Protein AF-A0A2E3FFM4-F1 (afdb_monomer_lite)

Foldseek 3Di:
DVVVVVVVVVVVVVVVVVVVVVVVVVVVVVVVVVVVVVVVVVVVVVVVVVVVVVVVVVVVVVVVVVVVVVVVVVVVVVVCCPDPCSPPDPDPVVVVVVVVVPD

Sequence (103 aa):
MIWRWAAIGGAVAAAGLAVALWWVERDRGALKADLATARASLASAQAALSQAEEAARVHRAYLDQAEKERAGFDKLRNELIKMEGADAPLSDYLRDAAGRLWP

pLDDT: mean 88.83, std 8.39, range [60.34, 96.94]

Secondary structure (DSSP, 8-state):
-HHHHHHHHHHHHHHHHHHHHHHHHHHHHHHHHHHHHHHHHHHHHHHHHHHHHHHHHHHHHHHHHHHHHHHHHHHHHHHHHHSTTTTSPPPHHHHHHHHHH--

Structure (mmCIF, N/CA/C/O backbone):
data_AF-A0A2E3FFM4-F1
#
_entry.id   AF-A0A2E3FFM4-F1
#
loop_
_atom_site.group_PDB
_atom_site.id
_atom_site.type_symbol
_atom_site.label_atom_id
_atom_site.label_alt_id
_atom_site.label_comp_id
_atom_site.label_asym_id
_atom_site.label_entity_id
_atom_site.label_seq_id
_atom_site.pdbx_PDB_ins_code
_atom_site.Cartn_x
_atom_site.Cartn_y
_atom_site.Cartn_z
_atom_site.occupancy
_atom_site.B_iso_or_equiv
_atom_site.auth_seq_id
_atom_site.auth_comp_id
_atom_site.auth_asym_id
_atom_site.auth_atom_id
_atom_site.pdbx_PDB_model_num
ATOM 1 N N . MET A 1 1 ? 36.691 -5.563 -61.655 1.00 63.28 1 MET A N 1
ATOM 2 C CA . MET A 1 1 ? 35.625 -4.570 -61.368 1.00 63.28 1 MET A CA 1
ATOM 3 C C . MET A 1 1 ? 34.499 -5.139 -60.491 1.00 63.28 1 MET A C 1
ATOM 5 O O . MET A 1 1 ? 34.113 -4.472 -59.543 1.00 63.28 1 MET A O 1
ATOM 9 N N . ILE A 1 2 ? 34.044 -6.380 -60.717 1.00 76.44 2 ILE A N 1
ATOM 10 C CA . ILE A 1 2 ? 32.968 -7.063 -59.954 1.00 76.44 2 ILE A CA 1
ATOM 11 C C . ILE A 1 2 ? 33.296 -7.256 -58.456 1.00 76.44 2 ILE A C 1
ATOM 13 O O . ILE A 1 2 ? 32.434 -7.094 -57.599 1.00 76.44 2 ILE A O 1
ATOM 17 N N . TRP A 1 3 ? 34.563 -7.520 -58.125 1.00 79.31 3 TRP A N 1
ATOM 18 C CA . TRP A 1 3 ? 35.005 -7.812 -56.752 1.00 79.31 3 TRP A CA 1
ATOM 19 C C . TRP A 1 3 ? 34.799 -6.651 -55.761 1.00 79.31 3 TRP A C 1
ATOM 21 O O . TRP A 1 3 ? 34.494 -6.871 -54.593 1.00 79.31 3 TRP A O 1
ATOM 31 N N . ARG A 1 4 ? 34.877 -5.400 -56.238 1.00 84.06 4 ARG A N 1
ATOM 32 C CA . ARG A 1 4 ? 34.641 -4.205 -55.409 1.00 84.06 4 ARG A CA 1
ATOM 33 C C . ARG A 1 4 ? 33.170 -4.071 -55.011 1.00 84.06 4 ARG A C 1
ATOM 35 O O . ARG A 1 4 ? 32.879 -3.729 -53.874 1.00 84.06 4 ARG A O 1
ATOM 42 N N . TRP A 1 5 ? 32.252 -4.386 -55.922 1.00 86.69 5 TRP A N 1
ATOM 43 C CA . TRP A 1 5 ? 30.812 -4.332 -55.659 1.00 86.69 5 TRP A CA 1
ATOM 44 C C . TRP A 1 5 ? 30.351 -5.455 -54.729 1.00 86.69 5 TRP A C 1
ATOM 46 O O . TRP A 1 5 ? 29.540 -5.209 -53.841 1.00 86.69 5 TRP A O 1
ATOM 56 N N . ALA A 1 6 ? 30.930 -6.651 -54.865 1.00 85.06 6 ALA A N 1
ATOM 57 C CA . ALA A 1 6 ? 30.688 -7.753 -53.935 1.00 85.06 6 ALA A CA 1
ATOM 58 C C . ALA A 1 6 ? 31.153 -7.412 -52.505 1.00 85.06 6 ALA A C 1
ATOM 60 O O . ALA A 1 6 ? 30.421 -7.652 -51.547 1.00 85.06 6 ALA A O 1
ATOM 61 N N . ALA A 1 7 ? 32.328 -6.787 -52.361 1.00 88.31 7 ALA A N 1
ATOM 62 C CA . ALA A 1 7 ? 32.834 -6.345 -51.062 1.00 88.31 7 ALA A CA 1
ATOM 63 C C . ALA A 1 7 ? 31.940 -5.269 -50.416 1.00 88.31 7 ALA A C 1
ATOM 65 O O . ALA A 1 7 ? 31.642 -5.347 -49.226 1.00 88.31 7 ALA A O 1
ATOM 66 N N . ILE A 1 8 ? 31.460 -4.298 -51.203 1.00 90.31 8 ILE A N 1
ATOM 67 C CA . ILE A 1 8 ? 30.539 -3.257 -50.720 1.00 90.31 8 ILE A CA 1
ATOM 68 C C . ILE A 1 8 ? 29.202 -3.873 -50.288 1.00 90.31 8 ILE A C 1
ATOM 70 O O . ILE A 1 8 ? 28.711 -3.560 -49.206 1.00 90.31 8 ILE A O 1
ATOM 74 N N . GLY A 1 9 ? 28.636 -4.784 -51.086 1.00 91.06 9 GLY A N 1
ATOM 75 C CA . GLY A 1 9 ? 27.389 -5.472 -50.741 1.00 91.06 9 GLY A CA 1
ATOM 76 C C . GLY A 1 9 ? 27.497 -6.272 -49.440 1.00 91.06 9 GLY A C 1
ATOM 77 O O . GLY A 1 9 ? 26.622 -6.172 -48.582 1.00 91.06 9 GLY A O 1
ATOM 78 N N . GLY A 1 10 ? 28.605 -6.998 -49.252 1.00 92.81 10 GLY A N 1
ATOM 79 C CA . GLY A 1 10 ? 28.877 -7.724 -48.009 1.00 92.81 10 GLY A CA 1
ATOM 80 C C . GLY A 1 10 ? 28.999 -6.803 -46.793 1.00 92.81 10 GLY A C 1
ATOM 81 O O . GLY A 1 10 ? 28.424 -7.090 -45.744 1.00 92.81 10 GLY A O 1
ATOM 82 N N . ALA A 1 11 ? 29.682 -5.664 -46.941 1.00 92.06 11 ALA A N 1
ATOM 83 C CA . ALA A 1 11 ? 29.825 -4.684 -45.866 1.00 92.06 11 ALA A CA 1
ATOM 84 C C . ALA A 1 11 ? 28.480 -4.057 -45.460 1.00 92.06 11 ALA A C 1
ATOM 86 O O . ALA A 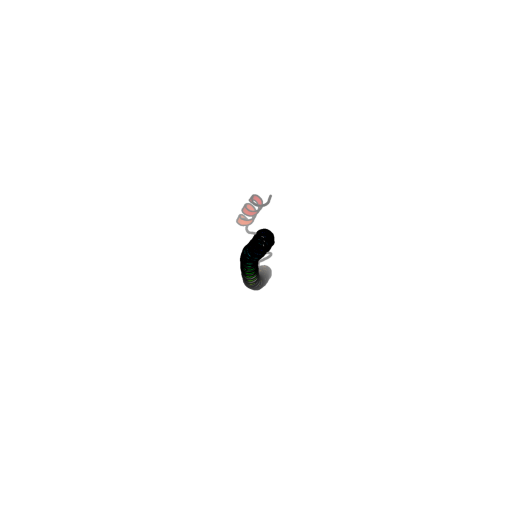1 11 ? 28.199 -3.923 -44.270 1.00 92.06 11 ALA A O 1
ATOM 87 N N . VAL A 1 12 ? 27.621 -3.725 -46.430 1.00 94.62 12 VAL A N 1
ATOM 88 C CA . VAL A 1 12 ? 26.279 -3.177 -46.162 1.00 94.62 12 VAL A CA 1
ATOM 89 C C . VAL A 1 12 ? 25.393 -4.205 -45.457 1.00 94.62 12 VAL A C 1
ATOM 91 O O . VAL A 1 12 ? 24.718 -3.865 -44.486 1.00 94.62 12 VAL A O 1
ATOM 94 N N . ALA A 1 13 ? 25.429 -5.468 -45.888 1.00 93.94 13 ALA A N 1
ATOM 95 C CA . ALA A 1 13 ? 24.673 -6.537 -45.238 1.00 93.94 13 ALA A CA 1
ATOM 96 C C . ALA A 1 13 ? 25.126 -6.761 -43.784 1.00 93.94 13 ALA A C 1
ATOM 98 O O . ALA A 1 13 ? 24.293 -6.873 -42.883 1.00 93.94 13 ALA A O 1
ATOM 99 N N . ALA A 1 14 ? 26.440 -6.762 -43.536 1.00 94.25 14 ALA A N 1
ATOM 100 C CA . ALA A 1 14 ? 26.995 -6.894 -42.191 1.00 94.25 14 ALA A CA 1
ATOM 101 C C . ALA A 1 14 ? 26.617 -5.707 -41.288 1.00 94.25 14 ALA A C 1
ATOM 103 O O . ALA A 1 14 ? 26.234 -5.908 -40.136 1.00 94.25 14 ALA A O 1
ATOM 104 N N . ALA A 1 15 ? 26.659 -4.480 -41.816 1.00 94.81 15 ALA A N 1
ATOM 105 C CA . ALA A 1 15 ? 26.233 -3.290 -41.085 1.00 94.81 15 ALA A CA 1
ATOM 106 C C . ALA A 1 15 ? 24.736 -3.342 -40.734 1.00 94.81 15 ALA A C 1
ATOM 108 O O . ALA A 1 15 ? 24.363 -3.058 -39.596 1.00 94.81 15 ALA A O 1
ATOM 109 N N . GLY A 1 16 ? 23.884 -3.769 -41.673 1.00 95.44 16 GLY A N 1
ATOM 110 C CA . GLY A 1 16 ? 22.453 -3.954 -41.424 1.00 95.44 16 GLY A CA 1
ATOM 111 C C . GLY A 1 16 ? 22.174 -4.978 -40.321 1.00 95.44 16 GLY A C 1
ATOM 112 O O . GLY A 1 16 ? 21.383 -4.712 -39.416 1.00 95.44 16 GLY A O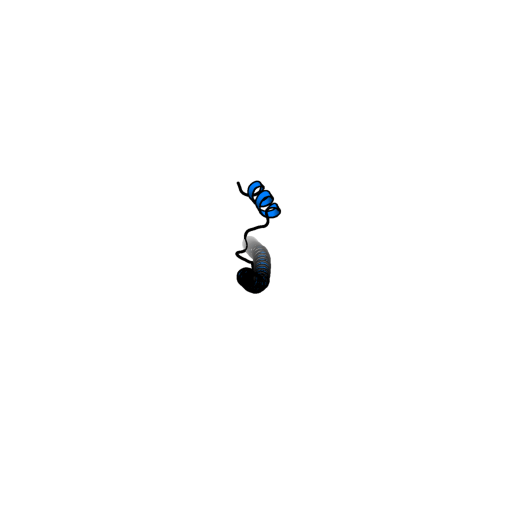 1
ATOM 113 N N . LEU A 1 17 ? 22.877 -6.116 -40.341 1.00 94.81 17 LEU A N 1
ATOM 114 C CA . LEU A 1 17 ? 22.782 -7.133 -39.289 1.00 94.81 17 LEU A CA 1
ATOM 115 C C . LEU A 1 17 ? 23.238 -6.605 -37.925 1.00 94.81 17 LEU A C 1
ATOM 117 O O . LEU A 1 17 ? 22.572 -6.858 -36.924 1.00 94.81 17 LEU A O 1
ATOM 121 N N . ALA A 1 18 ? 24.332 -5.843 -37.874 1.00 93.31 18 ALA A N 1
ATOM 122 C CA . ALA A 1 18 ? 24.821 -5.257 -36.629 1.00 93.31 18 ALA A CA 1
ATOM 123 C C . ALA A 1 18 ? 23.807 -4.276 -36.014 1.00 93.31 18 ALA A C 1
ATOM 125 O O . ALA A 1 18 ? 23.559 -4.325 -34.809 1.00 93.31 18 ALA A O 1
ATOM 126 N N . VAL A 1 19 ? 23.171 -3.432 -36.835 1.00 94.00 19 VAL A N 1
ATOM 127 C CA . VAL A 1 19 ? 22.125 -2.500 -36.380 1.00 94.00 19 VAL A CA 1
ATOM 128 C C . VAL A 1 19 ? 20.891 -3.253 -35.881 1.00 94.00 19 VAL A C 1
ATOM 130 O O . VAL A 1 19 ? 20.365 -2.921 -34.820 1.00 94.00 19 VAL A O 1
ATOM 133 N N . ALA A 1 20 ? 20.453 -4.291 -36.599 1.00 92.12 20 ALA A N 1
ATOM 134 C CA . ALA A 1 20 ? 19.310 -5.104 -36.189 1.00 92.12 20 ALA A CA 1
ATOM 135 C C . ALA A 1 20 ? 19.561 -5.808 -34.844 1.00 92.12 20 ALA A C 1
ATOM 137 O O . ALA A 1 20 ? 18.709 -5.773 -33.957 1.00 92.12 20 ALA A O 1
ATOM 138 N N . LEU A 1 21 ? 20.748 -6.396 -34.662 1.00 92.81 21 LEU A N 1
ATOM 139 C CA . LEU A 1 21 ? 21.135 -7.036 -33.402 1.00 92.81 21 LEU A CA 1
ATOM 140 C C . LEU A 1 21 ? 21.212 -6.031 -32.248 1.00 92.81 21 LEU A C 1
ATOM 142 O O . LEU A 1 21 ? 20.739 -6.322 -31.151 1.00 92.81 21 LEU A O 1
ATOM 146 N N . TRP A 1 22 ? 21.759 -4.840 -32.499 1.00 91.69 22 TRP A N 1
ATOM 147 C CA . TRP A 1 22 ? 21.812 -3.776 -31.499 1.00 91.69 22 TRP A CA 1
ATOM 148 C C . TRP A 1 22 ? 20.414 -3.321 -31.062 1.00 91.69 22 TRP A C 1
ATOM 150 O O . TRP A 1 22 ? 20.172 -3.130 -29.869 1.00 91.69 22 TRP A O 1
ATOM 160 N N . TRP A 1 23 ? 19.480 -3.196 -32.007 1.00 92.06 23 TRP A N 1
ATOM 161 C CA . TRP A 1 23 ? 18.099 -2.815 -31.716 1.00 92.06 23 TRP A CA 1
ATOM 162 C C . TRP A 1 23 ? 17.382 -3.867 -30.855 1.00 92.06 23 TRP A C 1
ATOM 164 O O . TRP A 1 23 ? 16.799 -3.529 -29.828 1.00 92.06 23 TRP A O 1
ATOM 174 N N . VAL A 1 24 ? 17.532 -5.154 -31.190 1.00 90.88 24 VAL A N 1
ATOM 175 C CA . VAL A 1 24 ? 16.962 -6.264 -30.403 1.00 90.88 24 VAL A CA 1
ATOM 176 C C . VAL A 1 24 ? 17.526 -6.309 -28.981 1.00 90.88 24 VAL A C 1
ATOM 178 O O . VAL A 1 24 ? 16.782 -6.546 -28.029 1.00 90.88 24 VAL A O 1
ATOM 181 N N . GLU A 1 25 ? 18.829 -6.088 -28.805 1.00 87.44 25 GLU A N 1
ATOM 182 C CA . GLU A 1 25 ? 19.436 -6.097 -27.470 1.00 87.44 25 GLU A CA 1
ATOM 183 C C . GLU A 1 25 ? 18.966 -4.904 -26.623 1.00 87.44 25 GLU A C 1
ATOM 185 O O . GLU A 1 25 ? 18.696 -5.050 -25.428 1.00 87.44 25 GLU A O 1
ATOM 190 N N . ARG A 1 26 ? 18.781 -3.737 -27.252 1.00 86.69 26 ARG A N 1
ATOM 191 C CA . ARG A 1 26 ? 18.211 -2.554 -26.598 1.00 86.69 26 ARG A CA 1
ATOM 192 C C . ARG A 1 26 ? 16.780 -2.809 -26.118 1.00 86.69 26 ARG A C 1
ATOM 194 O O . ARG A 1 26 ? 16.473 -2.511 -24.963 1.00 86.69 26 ARG A O 1
ATOM 201 N N . ASP A 1 27 ? 15.941 -3.408 -26.958 1.00 88.06 27 ASP A N 1
ATOM 202 C CA . ASP A 1 27 ? 14.554 -3.739 -26.610 1.00 88.06 27 ASP A CA 1
ATOM 203 C C . ASP A 1 27 ? 14.475 -4.778 -25.491 1.00 88.06 27 ASP A C 1
ATOM 205 O O . ASP A 1 27 ? 13.656 -4.663 -24.580 1.00 88.06 27 ASP A O 1
ATOM 209 N N . ARG A 1 28 ? 15.379 -5.763 -25.482 1.00 87.25 28 ARG A N 1
ATOM 210 C CA . ARG A 1 28 ? 15.489 -6.723 -24.374 1.00 87.25 28 ARG A CA 1
ATOM 211 C C . ARG A 1 28 ? 15.837 -6.045 -23.054 1.00 87.25 28 ARG A C 1
ATOM 213 O O . ARG A 1 28 ? 15.330 -6.463 -22.013 1.00 87.25 28 ARG A O 1
ATOM 220 N N . GLY A 1 29 ? 16.693 -5.025 -23.083 1.00 86.00 29 GLY A N 1
ATOM 221 C CA . GLY A 1 29 ? 17.015 -4.214 -21.910 1.00 86.00 29 GLY A CA 1
ATOM 222 C C . GLY A 1 29 ? 15.790 -3.473 -21.376 1.00 86.00 29 GLY A C 1
ATOM 223 O O . GLY A 1 29 ? 15.490 -3.573 -20.186 1.00 86.00 29 GLY A O 1
ATOM 224 N N . ALA A 1 30 ? 15.052 -2.803 -22.265 1.00 85.31 30 ALA A N 1
ATOM 225 C CA . ALA A 1 30 ? 13.824 -2.090 -21.918 1.00 85.31 30 ALA A CA 1
ATOM 226 C C . ALA A 1 30 ? 12.760 -3.037 -21.341 1.00 85.31 30 ALA A C 1
ATOM 228 O O . ALA A 1 30 ? 12.271 -2.813 -20.238 1.00 85.31 30 ALA A O 1
ATOM 229 N N . LEU A 1 31 ? 12.503 -4.169 -22.003 1.00 89.31 31 LEU A N 1
ATOM 230 C CA . LEU A 1 31 ? 11.538 -5.169 -21.538 1.00 89.31 31 LEU A CA 1
ATOM 231 C C . LEU A 1 31 ? 11.907 -5.757 -20.171 1.00 89.31 31 LEU A C 1
ATOM 233 O O . LEU A 1 31 ? 11.029 -5.999 -19.346 1.00 89.31 31 LEU A O 1
ATOM 237 N N . LYS A 1 32 ? 13.198 -5.985 -19.895 1.00 92.38 32 LYS A N 1
ATOM 238 C CA . LYS A 1 32 ? 13.650 -6.444 -18.570 1.00 92.38 32 LYS A CA 1
ATOM 239 C C . LYS A 1 32 ? 13.433 -5.382 -17.495 1.00 92.38 32 LYS A C 1
ATOM 241 O O . LYS A 1 32 ? 13.042 -5.738 -16.384 1.00 92.38 32 LYS A O 1
ATOM 246 N N . ALA A 1 33 ? 13.688 -4.114 -17.814 1.00 92.19 33 ALA A N 1
ATOM 247 C CA . ALA A 1 33 ? 13.456 -3.003 -16.899 1.00 92.19 33 ALA A CA 1
ATOM 248 C C . ALA A 1 33 ? 11.959 -2.837 -16.596 1.00 92.1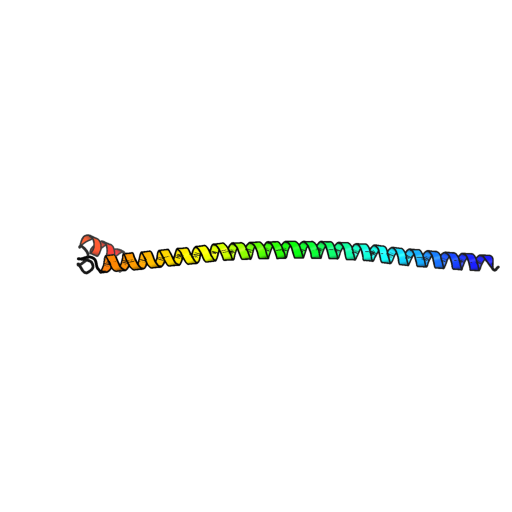9 33 ALA A C 1
ATOM 250 O O . ALA A 1 33 ? 11.580 -2.788 -15.428 1.00 92.19 33 ALA A O 1
ATOM 251 N N . ASP A 1 34 ? 11.106 -2.866 -17.620 1.00 92.75 34 ASP A N 1
ATOM 252 C CA . ASP A 1 34 ? 9.649 -2.788 -17.468 1.00 92.75 34 ASP A CA 1
ATOM 253 C C . ASP A 1 34 ? 9.108 -3.951 -16.638 1.00 92.75 34 ASP A C 1
ATOM 255 O O . ASP A 1 34 ? 8.280 -3.765 -15.747 1.00 92.75 34 ASP A O 1
ATOM 259 N N . LEU A 1 35 ? 9.629 -5.156 -16.869 1.00 94.06 35 LEU A N 1
ATOM 260 C CA . LEU A 1 35 ? 9.255 -6.340 -16.108 1.00 94.06 35 LEU A CA 1
ATOM 261 C C . LEU A 1 35 ? 9.679 -6.223 -14.636 1.00 94.06 35 LEU A C 1
ATOM 263 O O . LEU A 1 35 ? 8.905 -6.581 -13.745 1.00 94.06 35 LEU A O 1
ATOM 267 N N . ALA A 1 36 ? 10.877 -5.704 -14.358 1.00 95.38 36 ALA A N 1
ATOM 268 C CA . ALA A 1 36 ? 11.333 -5.455 -12.992 1.00 95.38 36 ALA A CA 1
ATOM 269 C C . ALA A 1 36 ? 10.445 -4.420 -12.281 1.00 95.38 36 ALA A C 1
ATOM 271 O O . ALA A 1 36 ? 10.007 -4.666 -11.156 1.00 95.38 36 ALA A O 1
ATOM 272 N N . THR A 1 37 ? 10.111 -3.321 -12.960 1.00 95.94 37 THR A N 1
ATOM 273 C CA . THR A 1 37 ? 9.194 -2.291 -12.455 1.00 95.94 37 THR A CA 1
ATOM 274 C C . THR A 1 37 ? 7.808 -2.869 -12.177 1.00 95.94 37 THR A C 1
ATOM 276 O O . THR A 1 37 ? 7.292 -2.714 -11.074 1.00 95.94 37 THR A O 1
ATOM 279 N N . ALA A 1 38 ? 7.228 -3.612 -13.123 1.00 94.38 38 ALA A N 1
ATOM 280 C CA . ALA A 1 38 ? 5.911 -4.224 -12.963 1.00 94.38 38 ALA A CA 1
ATOM 281 C C . ALA A 1 38 ? 5.874 -5.221 -11.794 1.00 94.38 38 ALA A C 1
ATOM 283 O O . ALA A 1 38 ? 4.920 -5.233 -11.017 1.00 94.38 38 ALA A O 1
ATOM 284 N N . ARG A 1 39 ? 6.931 -6.027 -11.618 1.00 96.94 39 ARG A N 1
ATOM 285 C CA . ARG A 1 39 ? 7.062 -6.928 -10.462 1.00 96.94 39 ARG A CA 1
ATOM 286 C C . ARG A 1 39 ? 7.141 -6.165 -9.144 1.00 96.94 39 ARG A C 1
ATOM 288 O O . ARG A 1 39 ? 6.500 -6.577 -8.181 1.00 96.94 39 ARG A O 1
ATOM 295 N N . ALA A 1 40 ? 7.891 -5.066 -9.098 1.00 95.44 40 ALA A N 1
ATOM 296 C CA . ALA A 1 40 ? 7.983 -4.228 -7.907 1.00 95.44 40 ALA A CA 1
ATOM 297 C C . ALA A 1 40 ? 6.627 -3.589 -7.557 1.00 95.44 40 ALA A C 1
ATOM 299 O O . ALA A 1 40 ? 6.216 -3.630 -6.399 1.00 95.44 40 ALA A O 1
ATOM 300 N N . SER A 1 41 ? 5.899 -3.074 -8.553 1.00 94.44 41 SER A N 1
ATOM 301 C CA . SER A 1 41 ? 4.547 -2.529 -8.371 1.00 94.44 41 SER A CA 1
ATOM 302 C C . SER A 1 41 ? 3.541 -3.585 -7.917 1.00 94.44 41 SER A C 1
ATOM 304 O O . SER A 1 41 ? 2.681 -3.309 -7.087 1.00 94.44 41 SER A O 1
ATOM 306 N N . LEU A 1 42 ? 3.647 -4.810 -8.433 1.00 96.00 42 LEU A N 1
ATOM 307 C CA . LEU A 1 42 ? 2.794 -5.912 -8.005 1.00 96.00 42 LEU A CA 1
ATOM 308 C C . LEU A 1 42 ? 3.083 -6.298 -6.550 1.00 96.00 42 LEU A C 1
ATOM 310 O O . LEU A 1 42 ? 2.149 -6.452 -5.766 1.00 96.00 42 LEU A O 1
ATOM 314 N N . ALA A 1 43 ? 4.358 -6.399 -6.169 1.00 96.19 43 ALA A N 1
ATOM 315 C CA . ALA A 1 43 ? 4.751 -6.698 -4.795 1.00 96.19 43 ALA A CA 1
ATOM 316 C C . ALA A 1 43 ? 4.279 -5.612 -3.812 1.00 96.19 43 ALA A C 1
ATOM 318 O O . ALA A 1 43 ? 3.774 -5.935 -2.737 1.00 96.19 43 ALA A O 1
ATOM 319 N N . SER A 1 44 ? 4.384 -4.331 -4.182 1.00 95.56 44 SER A N 1
ATOM 320 C CA . SER A 1 44 ? 3.900 -3.235 -3.335 1.00 95.56 44 SER A CA 1
ATOM 321 C C . SER A 1 44 ? 2.375 -3.229 -3.208 1.00 95.56 44 SER A C 1
ATOM 323 O O . SER A 1 44 ? 1.860 -3.054 -2.104 1.00 95.56 44 SER A O 1
ATOM 325 N N . ALA A 1 45 ? 1.646 -3.489 -4.297 1.00 94.81 45 ALA A N 1
ATOM 326 C CA . ALA A 1 45 ? 0.191 -3.608 -4.267 1.00 94.81 45 ALA A CA 1
ATOM 327 C C . ALA A 1 45 ? -0.270 -4.787 -3.395 1.00 94.81 45 ALA A C 1
ATOM 329 O O . ALA A 1 45 ? -1.200 -4.645 -2.603 1.00 94.81 45 ALA A O 1
ATOM 330 N N . GLN A 1 46 ? 0.408 -5.934 -3.483 1.00 96.62 46 GLN A N 1
ATOM 331 C CA . GLN A 1 46 ? 0.131 -7.091 -2.627 1.00 96.62 46 GLN A CA 1
ATOM 332 C C . GLN A 1 46 ? 0.398 -6.793 -1.149 1.00 96.62 46 GLN A C 1
ATOM 334 O O . GLN A 1 46 ? -0.421 -7.139 -0.299 1.00 96.62 46 GLN A O 1
ATOM 339 N N . ALA A 1 47 ? 1.502 -6.109 -0.837 1.00 95.25 47 ALA A N 1
ATOM 340 C CA . ALA A 1 47 ? 1.790 -5.682 0.528 1.00 95.25 47 ALA A CA 1
ATOM 341 C C . ALA A 1 47 ? 0.690 -4.750 1.066 1.00 95.25 47 ALA A C 1
ATOM 343 O O . ALA A 1 47 ? 0.186 -4.972 2.166 1.00 95.25 47 ALA A O 1
ATOM 344 N N . ALA A 1 48 ? 0.251 -3.770 0.270 1.00 94.44 48 ALA A N 1
ATOM 345 C CA . ALA A 1 48 ? -0.830 -2.862 0.649 1.00 94.44 48 ALA A CA 1
ATOM 346 C C . ALA A 1 48 ? -2.159 -3.597 0.899 1.00 94.44 48 ALA A C 1
ATOM 348 O O . ALA A 1 48 ? -2.842 -3.303 1.879 1.00 94.44 48 ALA A O 1
ATOM 349 N N . LEU A 1 49 ? -2.503 -4.587 0.066 1.00 96.31 49 LEU A N 1
ATOM 350 C CA . LEU A 1 49 ? -3.685 -5.427 0.281 1.00 96.31 49 LEU A CA 1
ATOM 351 C C . LEU A 1 49 ? -3.585 -6.220 1.584 1.00 96.31 49 LEU A C 1
ATOM 353 O O . LEU A 1 49 ? -4.513 -6.177 2.385 1.00 96.31 49 LEU A O 1
ATOM 357 N N . SER A 1 50 ? -2.445 -6.865 1.846 1.00 95.12 50 SER A N 1
ATOM 358 C CA . SER A 1 50 ? -2.249 -7.616 3.094 1.00 95.12 50 SER A CA 1
ATOM 359 C C . SER A 1 50 ? -2.370 -6.724 4.336 1.00 95.12 50 SER A C 1
ATOM 361 O O . SER A 1 50 ? -2.980 -7.109 5.333 1.00 95.12 50 SER A O 1
ATOM 363 N N . GLN A 1 51 ? -1.863 -5.491 4.260 1.00 95.06 51 GLN A N 1
ATOM 364 C CA . GLN A 1 51 ? -1.980 -4.517 5.339 1.00 95.06 51 GLN A CA 1
ATOM 365 C C . GLN A 1 51 ? -3.429 -4.056 5.532 1.00 95.06 51 GLN A C 1
ATOM 367 O O . GLN A 1 51 ? -3.880 -3.916 6.668 1.00 95.06 51 GLN A O 1
ATOM 372 N N . ALA A 1 52 ? -4.166 -3.837 4.442 1.00 95.31 52 ALA A N 1
ATOM 373 C CA . ALA A 1 52 ? -5.575 -3.463 4.490 1.00 95.31 52 ALA A CA 1
ATOM 374 C C . ALA A 1 52 ? -6.449 -4.589 5.066 1.00 95.31 52 ALA A C 1
ATOM 376 O O . ALA A 1 52 ? -7.336 -4.319 5.876 1.00 95.31 52 ALA A O 1
ATOM 377 N N . GLU A 1 53 ? -6.181 -5.845 4.705 1.00 96.56 53 GLU A N 1
ATOM 378 C CA . GLU A 1 53 ? -6.865 -7.016 5.263 1.00 96.56 53 GLU A CA 1
ATOM 379 C C . GLU A 1 53 ? -6.619 -7.154 6.768 1.00 96.56 53 GLU A C 1
ATOM 381 O O . GLU A 1 53 ? -7.564 -7.360 7.537 1.00 96.56 53 GLU A O 1
ATOM 386 N N . GLU A 1 54 ? -5.371 -6.978 7.203 1.00 95.19 54 GLU A N 1
ATOM 387 C CA . GLU A 1 54 ? -5.007 -7.014 8.617 1.00 95.19 54 GLU A CA 1
ATOM 388 C C . GLU A 1 54 ? -5.677 -5.878 9.399 1.00 95.19 54 GLU A C 1
ATOM 390 O O . GLU A 1 54 ? -6.306 -6.111 10.433 1.00 95.19 54 GLU A O 1
ATOM 395 N N . ALA A 1 55 ? -5.626 -4.653 8.868 1.00 95.50 55 ALA A N 1
ATOM 396 C CA . ALA A 1 55 ? -6.293 -3.502 9.462 1.00 95.50 55 ALA A CA 1
ATOM 397 C C . ALA A 1 55 ? -7.809 -3.724 9.565 1.00 95.50 55 ALA A C 1
ATOM 399 O O . ALA A 1 55 ? -8.400 -3.455 10.610 1.00 95.50 55 ALA A O 1
ATOM 400 N N . ALA A 1 56 ? -8.443 -4.281 8.530 1.00 95.38 56 ALA A N 1
ATOM 401 C CA . ALA A 1 56 ? -9.866 -4.611 8.547 1.00 95.38 56 ALA A CA 1
ATOM 402 C C . ALA A 1 56 ? -10.202 -5.723 9.555 1.00 95.38 56 ALA A C 1
ATOM 404 O O . ALA A 1 56 ? -11.282 -5.718 10.151 1.00 95.38 56 ALA A O 1
ATOM 405 N N . ARG A 1 57 ? -9.303 -6.691 9.769 1.00 95.88 57 ARG A N 1
ATOM 406 C CA . ARG A 1 57 ? -9.464 -7.731 10.794 1.00 95.88 57 ARG A CA 1
ATOM 407 C C . ARG A 1 57 ? -9.420 -7.134 12.197 1.00 95.88 57 ARG A C 1
ATOM 409 O O . ARG A 1 57 ? -10.337 -7.373 12.980 1.00 95.88 57 ARG A O 1
ATOM 416 N N . VAL A 1 58 ? -8.396 -6.335 12.491 1.00 96.44 58 VAL A N 1
ATOM 417 C CA . VAL A 1 58 ? -8.245 -5.667 13.792 1.00 96.44 58 VAL A CA 1
ATOM 418 C C . VAL A 1 58 ? -9.397 -4.696 14.039 1.00 96.44 58 VAL A C 1
ATOM 420 O O . VAL A 1 58 ? -9.960 -4.683 15.129 1.00 96.44 58 VAL A O 1
ATOM 423 N N . HIS A 1 59 ? -9.800 -3.929 13.025 1.00 95.12 59 HIS A N 1
ATOM 424 C CA . HIS A 1 59 ? -10.906 -2.985 13.143 1.00 95.12 59 HIS A CA 1
ATOM 425 C C . HIS A 1 59 ? -12.225 -3.685 13.484 1.00 95.12 59 HIS A C 1
ATOM 427 O O . HIS A 1 59 ? -12.918 -3.249 14.395 1.00 95.12 59 HIS A O 1
ATOM 433 N N . ARG A 1 60 ? -12.543 -4.807 12.824 1.00 95.00 60 ARG A N 1
ATOM 434 C CA . ARG A 1 60 ? -13.728 -5.610 13.167 1.00 95.00 60 ARG A CA 1
ATOM 435 C C . ARG A 1 60 ? -13.678 -6.129 14.603 1.00 95.00 60 ARG A C 1
ATOM 437 O O . ARG A 1 60 ? -14.642 -5.955 15.334 1.00 95.00 60 ARG A O 1
ATOM 444 N N . ALA A 1 61 ? -12.539 -6.674 15.032 1.00 96.00 61 ALA A N 1
ATOM 445 C CA . ALA A 1 61 ? -12.375 -7.129 16.413 1.00 96.00 61 ALA A CA 1
ATOM 446 C C . ALA A 1 61 ? -12.553 -5.985 17.431 1.00 96.00 61 ALA A C 1
ATOM 448 O O . ALA A 1 61 ? -13.136 -6.181 18.496 1.00 96.00 61 ALA A O 1
ATOM 449 N N . TYR A 1 62 ? -12.077 -4.783 17.095 1.00 95.19 62 TYR A N 1
ATOM 450 C CA . TYR A 1 62 ? -12.260 -3.600 17.929 1.00 95.19 62 TYR A CA 1
ATOM 451 C C . TYR A 1 62 ? -13.725 -3.155 17.993 1.00 95.19 62 TYR A C 1
ATOM 453 O O . TYR A 1 62 ? -14.205 -2.822 19.073 1.00 95.19 62 TYR A O 1
ATOM 461 N N . LEU A 1 63 ? -14.450 -3.186 16.871 1.00 96.62 63 LEU A N 1
ATOM 462 C CA . LEU A 1 63 ? -15.883 -2.881 16.844 1.00 96.62 63 LEU A CA 1
ATOM 463 C C . LEU A 1 63 ? -16.678 -3.857 17.720 1.00 96.62 63 LEU A C 1
ATOM 465 O O . LEU A 1 63 ? -17.451 -3.409 18.565 1.00 96.62 63 LEU A O 1
ATOM 469 N N . ASP A 1 64 ? -16.417 -5.160 17.603 1.00 95.44 64 ASP A N 1
ATOM 470 C CA . ASP A 1 64 ? -17.075 -6.183 18.425 1.00 95.44 64 ASP A CA 1
ATOM 471 C C . ASP A 1 64 ? -16.822 -5.962 19.926 1.00 95.44 64 ASP A C 1
ATOM 473 O O . ASP A 1 64 ? -17.698 -6.176 20.768 1.00 95.44 64 ASP A O 1
ATOM 477 N N . GLN A 1 65 ? -15.605 -5.544 20.284 1.00 94.12 65 GLN A N 1
ATOM 478 C CA . GLN A 1 65 ? -15.247 -5.237 21.665 1.00 94.12 65 GLN A CA 1
ATOM 479 C C . GLN A 1 65 ? -15.931 -3.953 22.157 1.00 94.12 65 GLN A C 1
ATOM 481 O O . GLN A 1 65 ? -16.499 -3.940 23.250 1.00 94.12 65 GLN A O 1
ATOM 486 N N . ALA A 1 66 ? -15.945 -2.902 21.338 1.00 94.25 66 ALA A N 1
ATOM 487 C CA . ALA A 1 66 ? -16.599 -1.638 21.659 1.00 94.25 66 ALA A CA 1
ATOM 488 C C . ALA A 1 66 ? -18.118 -1.802 21.849 1.00 94.25 66 ALA A C 1
ATOM 490 O O . ALA A 1 66 ? -18.709 -1.160 22.720 1.00 94.25 66 ALA A O 1
ATOM 491 N N . GLU A 1 67 ? -18.764 -2.682 21.080 1.00 94.50 67 GLU A N 1
ATOM 492 C CA . GLU A 1 67 ? -20.180 -3.015 21.267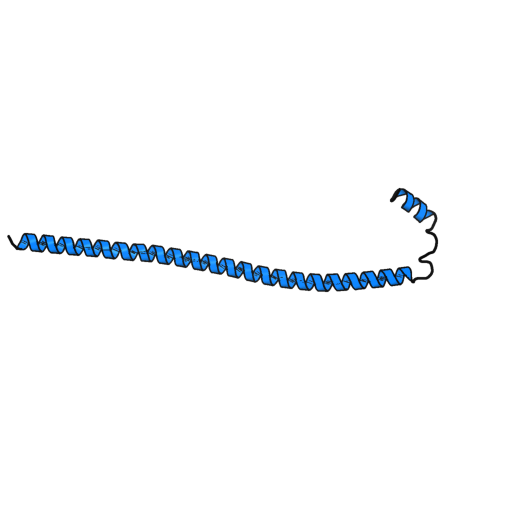 1.00 94.50 67 GLU A CA 1
ATOM 493 C C . GLU A 1 67 ? -20.441 -3.712 22.607 1.00 94.50 67 GLU A C 1
ATOM 495 O O . GLU A 1 67 ? -21.384 -3.352 23.317 1.00 94.50 67 GLU A O 1
ATOM 500 N N . LYS A 1 68 ? -19.581 -4.657 23.007 1.00 94.19 68 LYS A N 1
ATOM 501 C CA . LYS A 1 68 ? -19.682 -5.321 24.318 1.00 94.19 68 LYS A CA 1
ATOM 502 C C . LYS A 1 68 ? -19.503 -4.337 25.469 1.00 94.19 68 LYS A C 1
ATOM 504 O O . LYS A 1 68 ? -20.246 -4.398 26.446 1.00 94.19 68 LYS A O 1
ATOM 509 N N . GLU A 1 69 ? -18.545 -3.424 25.354 1.00 93.50 69 GLU A N 1
ATOM 510 C CA . GLU A 1 69 ? -18.301 -2.389 26.361 1.00 93.50 69 GLU A CA 1
ATOM 511 C C . GLU A 1 69 ? -19.484 -1.428 26.480 1.00 93.50 69 GLU A C 1
ATOM 513 O O . GLU A 1 69 ? -19.919 -1.131 27.594 1.00 93.50 69 GLU A O 1
ATOM 518 N N . ARG A 1 70 ? -20.074 -1.015 25.351 1.00 92.88 70 ARG A N 1
ATOM 519 C CA . ARG A 1 70 ? -21.311 -0.219 25.335 1.00 92.88 70 ARG A CA 1
ATOM 520 C C . ARG A 1 70 ? -22.460 -0.939 26.028 1.00 92.88 70 ARG A C 1
ATOM 522 O O . ARG A 1 70 ? -23.090 -0.352 26.903 1.00 92.88 70 ARG A O 1
ATOM 529 N N . ALA A 1 71 ? -22.688 -2.210 25.703 1.00 92.38 71 ALA A N 1
ATOM 530 C CA . ALA A 1 71 ? -23.727 -3.008 26.349 1.00 92.38 71 ALA A CA 1
ATOM 531 C C . ALA A 1 71 ? -23.486 -3.149 27.865 1.00 92.38 71 ALA A C 1
ATOM 533 O O . ALA A 1 71 ? -24.427 -3.070 28.658 1.00 92.38 71 ALA A O 1
ATOM 534 N N . GLY A 1 72 ? -22.225 -3.314 28.282 1.00 92.62 72 GLY A N 1
ATOM 535 C CA . GLY A 1 72 ? -21.832 -3.340 29.691 1.00 92.62 72 GLY A CA 1
ATOM 536 C C . GLY A 1 72 ? -22.102 -2.014 30.404 1.00 92.62 72 GLY A C 1
ATOM 537 O O . GLY A 1 72 ? -22.677 -2.007 31.492 1.00 92.62 72 GLY A O 1
ATOM 538 N N . PHE A 1 73 ? -21.753 -0.893 29.772 1.00 91.81 73 PHE A N 1
ATOM 539 C CA . PHE A 1 73 ? -22.012 0.440 30.307 1.00 91.81 73 PHE A CA 1
ATOM 540 C C . PHE A 1 73 ? -23.510 0.742 30.406 1.00 91.81 73 PHE A C 1
ATOM 542 O O . PHE A 1 73 ? -23.969 1.232 31.435 1.00 91.81 73 PHE A O 1
ATOM 549 N N . ASP A 1 74 ? -24.294 0.403 29.380 1.00 92.62 74 ASP A N 1
ATOM 550 C CA . ASP A 1 74 ? -25.747 0.576 29.399 1.00 92.62 74 ASP A CA 1
ATOM 551 C C . ASP A 1 74 ? -26.396 -0.244 30.519 1.00 92.62 74 ASP A C 1
ATOM 553 O O . ASP A 1 74 ? -27.293 0.250 31.208 1.00 92.62 74 ASP A O 1
ATOM 557 N N . LYS A 1 75 ? -25.923 -1.477 30.744 1.00 92.81 75 LYS A N 1
ATOM 558 C CA . LYS A 1 75 ? -26.377 -2.309 31.862 1.00 92.81 75 LYS A CA 1
ATOM 559 C C . LYS A 1 75 ? -26.038 -1.666 33.207 1.00 92.81 75 LYS A C 1
ATOM 561 O O . LYS A 1 75 ? -26.940 -1.508 34.025 1.00 92.81 75 LYS A O 1
ATOM 566 N N . LEU A 1 76 ? -24.787 -1.248 33.405 1.00 90.50 76 LEU A N 1
ATOM 567 C CA . LEU A 1 76 ? -24.341 -0.598 34.639 1.00 90.50 76 LEU A CA 1
ATOM 568 C C . LEU A 1 76 ? -25.126 0.691 34.914 1.00 90.50 76 LEU A C 1
ATOM 570 O O . LEU A 1 76 ? -25.601 0.902 36.026 1.00 90.50 76 LEU A O 1
ATOM 574 N N . ARG A 1 77 ? -25.328 1.532 33.893 1.00 88.56 77 ARG A N 1
ATOM 575 C CA . ARG A 1 77 ? -26.154 2.742 33.995 1.00 88.56 77 ARG A CA 1
ATOM 576 C C . ARG A 1 77 ? -27.568 2.400 34.455 1.00 88.56 77 ARG A C 1
ATOM 578 O O . ARG A 1 77 ? -28.097 3.047 35.352 1.00 88.56 77 ARG A O 1
ATOM 585 N N . ASN A 1 78 ? -28.182 1.393 33.840 1.00 86.81 78 ASN A N 1
ATOM 586 C CA . ASN A 1 78 ? -29.536 0.979 34.189 1.00 86.81 78 ASN A CA 1
ATOM 587 C C . ASN A 1 78 ? -29.617 0.404 35.611 1.00 86.81 78 ASN A C 1
ATOM 589 O O . ASN A 1 78 ? -30.623 0.616 36.280 1.00 86.81 78 ASN A O 1
ATOM 593 N N . GLU A 1 79 ? -28.587 -0.308 36.073 1.00 88.19 79 GLU A N 1
ATOM 594 C CA . GLU A 1 79 ? -28.485 -0.775 37.460 1.00 88.19 79 GLU A CA 1
ATOM 595 C C . GLU A 1 79 ? -28.374 0.399 38.436 1.00 88.19 79 GLU A C 1
ATOM 597 O O . GLU A 1 79 ? -29.129 0.430 39.403 1.00 88.19 79 GLU A O 1
ATOM 602 N N . LEU A 1 80 ? -27.529 1.398 38.150 1.00 85.50 80 LEU A N 1
ATOM 603 C CA . LEU A 1 80 ? -27.419 2.605 38.977 1.00 85.50 80 LEU A CA 1
ATOM 604 C C . LEU A 1 80 ? -28.747 3.362 39.071 1.00 85.50 80 LEU A C 1
ATOM 606 O O . LEU A 1 80 ? -29.146 3.728 40.168 1.00 85.50 80 LEU A O 1
ATOM 610 N N . ILE A 1 81 ? -29.440 3.574 37.947 1.00 82.44 81 ILE A N 1
ATOM 611 C CA . ILE A 1 81 ? -30.730 4.288 37.923 1.00 82.44 81 ILE A CA 1
ATOM 612 C C . ILE A 1 81 ? -31.801 3.532 38.719 1.00 82.44 81 ILE A C 1
ATOM 614 O O . ILE A 1 81 ? -32.648 4.144 39.360 1.00 82.44 81 ILE A O 1
ATOM 618 N N . LYS A 1 82 ? -31.788 2.196 38.672 1.00 83.88 82 LYS A N 1
ATOM 619 C CA . LYS A 1 82 ? -32.757 1.359 39.392 1.00 83.88 82 LYS A CA 1
ATOM 620 C C . LYS A 1 82 ? -32.390 1.135 40.860 1.00 83.88 82 LYS A C 1
ATOM 622 O O . LYS A 1 82 ? -33.197 0.556 41.585 1.00 83.88 82 LYS A O 1
ATOM 627 N N . MET A 1 83 ? -31.193 1.532 41.287 1.00 81.94 83 MET A N 1
ATOM 628 C CA . MET A 1 83 ? -30.750 1.371 42.665 1.00 81.94 83 MET A CA 1
ATOM 629 C C . MET A 1 83 ? -31.506 2.346 43.574 1.00 81.94 83 MET A C 1
ATOM 631 O O . MET A 1 83 ? -31.704 3.515 43.243 1.00 81.94 83 MET A O 1
ATOM 635 N N . GLU A 1 84 ? -31.948 1.853 44.728 1.00 60.34 84 GLU A N 1
ATOM 636 C CA . GLU A 1 84 ? -32.712 2.645 45.689 1.00 60.34 84 GLU A CA 1
ATOM 637 C C . GLU A 1 84 ? -31.878 3.855 46.155 1.00 60.34 84 GLU A C 1
ATOM 639 O O . GLU A 1 84 ? -30.742 3.701 46.604 1.00 60.34 84 GLU A O 1
ATOM 644 N N . GLY A 1 85 ? -32.415 5.071 45.991 1.00 68.56 85 GLY A N 1
ATOM 645 C CA . GLY A 1 85 ? -31.701 6.323 46.273 1.00 68.56 85 GLY A CA 1
ATOM 646 C C . GLY A 1 85 ? -31.021 6.996 45.072 1.00 68.56 85 GLY A C 1
ATOM 647 O O . GLY A 1 85 ? -30.384 8.027 45.263 1.00 68.56 85 GLY A O 1
ATOM 648 N N . ALA A 1 86 ? -31.181 6.490 43.843 1.00 62.34 86 ALA A N 1
ATOM 649 C CA . ALA A 1 86 ? -30.697 7.168 42.631 1.00 62.34 86 ALA A CA 1
ATOM 650 C C . ALA A 1 86 ? -31.309 8.571 42.425 1.00 62.34 86 ALA A C 1
ATOM 652 O O . ALA A 1 86 ? -30.612 9.485 41.992 1.00 62.34 86 ALA A O 1
ATOM 653 N N . ASP A 1 87 ? -32.580 8.749 42.798 1.00 67.81 87 ASP A N 1
ATOM 654 C CA . ASP A 1 87 ? -33.279 10.046 42.801 1.00 67.81 87 ASP A CA 1
ATOM 655 C C . ASP A 1 87 ? -33.145 10.798 44.141 1.00 67.81 87 ASP A C 1
ATOM 657 O O . ASP A 1 87 ? -33.797 11.824 44.358 1.00 67.81 87 ASP A O 1
ATOM 661 N N . ALA A 1 88 ? -32.324 10.305 45.079 1.00 73.62 88 ALA A N 1
ATOM 662 C CA . ALA A 1 88 ? -32.092 11.025 46.324 1.00 73.62 88 ALA A CA 1
ATOM 663 C C . ALA A 1 88 ? -31.346 12.342 46.033 1.00 73.62 88 ALA A C 1
ATOM 665 O O . ALA A 1 88 ? -30.439 12.376 45.197 1.00 73.62 88 ALA A O 1
ATOM 666 N N . PRO A 1 89 ? -31.694 13.445 46.719 1.00 74.56 89 PRO A N 1
ATOM 667 C CA . PRO A 1 89 ? -30.996 14.708 46.538 1.00 74.56 89 PRO A CA 1
ATOM 668 C C . PRO A 1 89 ? -29.495 14.532 46.802 1.00 74.56 89 PRO A C 1
ATOM 670 O O . PRO A 1 89 ? -29.109 13.947 47.815 1.00 74.56 89 PRO A O 1
ATOM 673 N N . LEU A 1 90 ? -28.652 15.076 45.911 1.00 75.56 90 LEU A N 1
ATOM 674 C CA . LEU A 1 90 ? -27.203 15.119 46.128 1.00 75.56 90 LEU A CA 1
ATOM 675 C C . LEU A 1 90 ? -26.902 15.702 47.512 1.00 75.56 90 LEU A C 1
ATOM 677 O O . LEU A 1 90 ? -27.511 16.708 47.904 1.00 75.56 90 LEU A O 1
ATOM 681 N N . SER A 1 91 ? -25.954 15.075 48.217 1.00 80.38 91 SER A N 1
ATOM 682 C CA . SER A 1 91 ? -25.470 15.557 49.511 1.00 80.38 91 SER A CA 1
ATOM 683 C C . SER A 1 91 ? -24.977 16.998 49.392 1.00 80.38 91 SER A C 1
ATOM 685 O O . SER A 1 91 ? -24.462 17.394 48.344 1.00 80.38 91 SER A O 1
ATOM 687 N N . ASP A 1 92 ? -25.109 17.787 50.460 1.00 82.50 92 ASP A N 1
ATOM 688 C CA . ASP A 1 92 ? -24.757 19.215 50.440 1.00 82.50 92 ASP A CA 1
ATOM 689 C C . ASP A 1 92 ? -23.312 19.458 49.980 1.00 82.50 92 ASP A C 1
ATOM 691 O O . ASP A 1 92 ? -23.047 20.386 49.220 1.00 82.50 92 ASP A O 1
ATOM 695 N N . TYR A 1 93 ? -22.395 18.557 50.348 1.00 82.06 93 TYR A N 1
ATOM 696 C CA . TYR A 1 93 ? -21.005 18.590 49.894 1.00 82.06 93 TYR A CA 1
ATOM 697 C C . TYR A 1 93 ? -20.863 18.380 48.378 1.00 82.06 93 TYR A C 1
ATOM 699 O O . TYR A 1 93 ? -20.126 19.104 47.712 1.00 82.06 93 TYR A O 1
ATOM 707 N N . LEU A 1 94 ? -21.584 17.409 47.806 1.00 82.50 94 LEU A N 1
ATOM 708 C CA . LEU A 1 94 ? -21.561 17.162 46.362 1.00 82.50 94 LEU A CA 1
ATOM 709 C C . LEU A 1 94 ? -22.292 18.259 45.583 1.00 82.50 94 LEU A C 1
ATOM 711 O O . LEU A 1 94 ? -21.905 18.566 44.460 1.00 82.50 94 LEU A O 1
ATOM 715 N N . ARG A 1 95 ? -23.323 18.867 46.175 1.00 82.44 95 ARG A N 1
ATOM 716 C CA . ARG A 1 95 ? -24.076 19.977 45.586 1.00 82.44 95 ARG A CA 1
ATOM 717 C C . ARG A 1 95 ? -23.221 21.239 45.464 1.00 82.44 95 ARG A C 1
ATOM 719 O O . ARG A 1 95 ? -23.217 21.850 44.399 1.00 82.44 95 ARG A O 1
ATOM 726 N N . ASP A 1 96 ? -22.468 21.588 46.509 1.00 87.00 96 ASP A N 1
ATOM 727 C CA . ASP A 1 96 ? -21.516 22.710 46.487 1.00 87.00 96 ASP A CA 1
ATOM 728 C C . ASP A 1 96 ? -20.379 22.471 45.477 1.00 87.00 96 ASP A C 1
ATOM 730 O O . ASP A 1 96 ? -20.048 23.338 44.665 1.00 87.00 96 ASP A O 1
ATOM 734 N N . ALA A 1 97 ? -19.836 21.249 45.445 1.00 84.75 97 ALA A N 1
ATOM 735 C CA . ALA A 1 97 ? -18.812 20.872 44.474 1.00 84.75 97 ALA A CA 1
ATOM 736 C C . ALA A 1 97 ? -19.328 20.903 43.020 1.00 84.75 97 ALA A C 1
ATOM 738 O O . ALA A 1 97 ? -18.625 21.387 42.132 1.00 84.75 97 ALA A O 1
ATOM 739 N N . ALA A 1 98 ? -20.553 20.432 42.765 1.00 85.06 98 ALA A N 1
ATOM 740 C CA . ALA A 1 98 ? -21.159 20.442 41.434 1.00 85.06 98 ALA A CA 1
ATOM 741 C C . ALA A 1 98 ? -21.449 21.867 40.939 1.00 85.06 98 ALA A C 1
ATOM 743 O O . ALA A 1 98 ? -21.129 22.175 39.793 1.00 85.06 98 ALA A O 1
ATOM 744 N N . GLY A 1 99 ? -21.962 22.75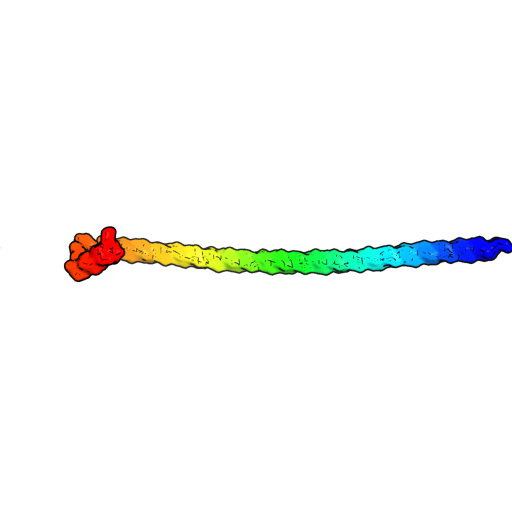1 41.805 1.00 84.44 99 GLY A N 1
ATOM 745 C CA . GLY A 1 99 ? -22.211 24.160 41.468 1.00 84.44 99 GLY A CA 1
ATOM 746 C C . GLY A 1 99 ? -20.941 24.958 41.146 1.00 84.44 99 GLY A C 1
ATOM 747 O O . GLY A 1 99 ? -21.004 25.979 40.470 1.00 84.44 99 GLY A O 1
ATOM 748 N N . ARG A 1 100 ? -19.769 24.478 41.583 1.00 82.62 100 ARG A N 1
ATOM 749 C CA . ARG A 1 100 ? -18.463 25.029 41.184 1.00 82.62 100 ARG A CA 1
ATOM 750 C C . ARG A 1 100 ? -17.960 24.507 39.838 1.00 82.62 100 ARG A C 1
ATOM 752 O O . ARG A 1 100 ? -17.170 25.197 39.198 1.00 82.62 100 ARG A O 1
ATOM 759 N N . LEU A 1 101 ? -18.360 23.299 39.435 1.00 84.56 101 LEU A N 1
ATOM 760 C CA . LEU A 1 101 ? -17.879 22.646 38.212 1.00 84.56 101 LEU A CA 1
ATOM 761 C C . LEU A 1 101 ? -18.773 22.941 36.994 1.00 84.56 101 LEU A C 1
ATOM 763 O O . LEU A 1 101 ? -18.257 23.073 35.886 1.00 84.56 101 LEU A O 1
ATOM 767 N N . TRP A 1 102 ? -20.084 23.087 37.207 1.00 74.00 102 TRP A N 1
ATOM 768 C CA . TRP A 1 102 ? -21.073 23.479 36.198 1.00 74.00 102 TRP A CA 1
ATOM 769 C C . TRP A 1 102 ? -21.901 24.677 36.700 1.00 74.00 102 TRP A C 1
ATOM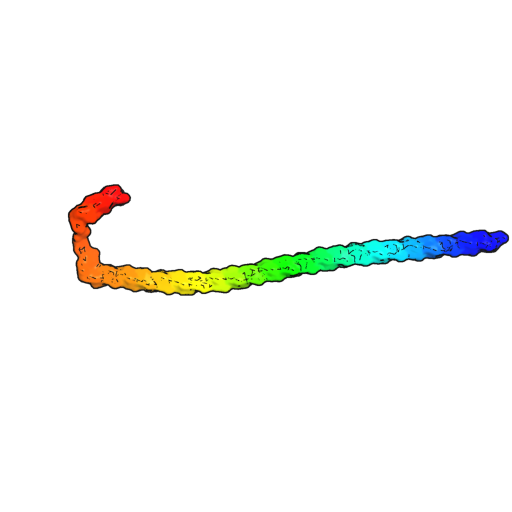 771 O O . TRP A 1 102 ? -22.892 24.453 37.399 1.00 74.00 102 TRP A O 1
ATOM 781 N N . PRO A 1 103 ? -21.491 25.925 36.396 1.00 63.44 103 PRO A N 1
ATOM 782 C CA . PRO A 1 103 ? -22.261 27.123 36.734 1.00 63.44 103 PRO A CA 1
ATOM 783 C C . PRO A 1 103 ? -23.536 27.281 35.894 1.00 63.44 103 PRO A C 1
ATOM 785 O O . PRO A 1 103 ? -23.552 26.819 34.727 1.00 63.44 103 PRO A O 1
#

Radius of gyration: 40.87 Å; chains: 1; bounding box: 69×35×112 Å